Protein AF-A0A2D0HKF3-F1 (afdb_monomer)

Sequence (85 aa):
MAANLSEANLSRANLSYAKLRLARFIGTNLECANVTDADIVCAIFENANLKGSYLSDFGYINNALFQNTIVGDGRIIVGPEIIHG

Structure (mmCIF, N/CA/C/O backbone):
data_AF-A0A2D0HKF3-F1
#
_entry.id   AF-A0A2D0HKF3-F1
#
loop_
_atom_site.group_PDB
_atom_site.id
_atom_site.type_symbol
_atom_site.label_atom_id
_atom_site.label_alt_id
_atom_site.label_comp_id
_atom_site.label_asym_id
_atom_site.label_entity_id
_atom_site.label_seq_id
_atom_site.pdbx_PDB_ins_code
_atom_site.Cartn_x
_atom_site.Cartn_y
_atom_site.Cartn_z
_atom_site.occupancy
_atom_site.B_iso_or_equiv
_atom_site.auth_seq_id
_atom_site.auth_comp_id
_atom_site.auth_asym_id
_atom_site.auth_atom_id
_atom_site.pdbx_PDB_model_num
ATOM 1 N N . MET A 1 1 ? 7.995 -8.937 -10.812 1.00 56.31 1 MET A N 1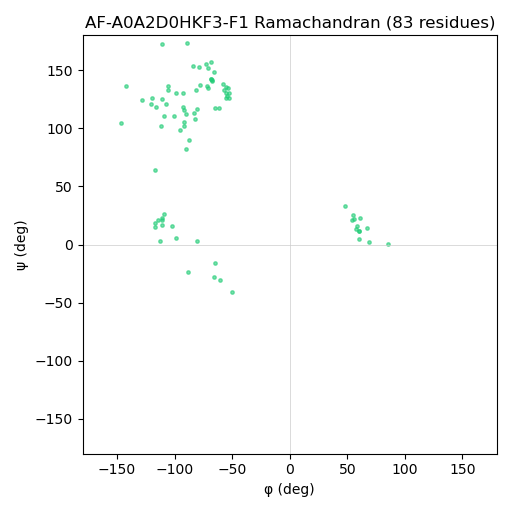
ATOM 2 C CA . MET A 1 1 ? 8.579 -7.586 -10.947 1.00 56.31 1 MET A CA 1
ATOM 3 C C . MET A 1 1 ? 7.949 -6.724 -9.867 1.00 56.31 1 MET A C 1
ATOM 5 O O . MET A 1 1 ? 6.744 -6.842 -9.691 1.00 56.31 1 MET A O 1
ATOM 9 N N . ALA A 1 2 ? 8.733 -5.967 -9.100 1.00 82.44 2 ALA A N 1
ATOM 10 C CA . ALA A 1 2 ? 8.199 -5.081 -8.064 1.00 82.44 2 ALA A CA 1
ATOM 11 C C . ALA A 1 2 ? 7.646 -3.799 -8.706 1.00 82.44 2 ALA A C 1
ATOM 13 O O . ALA A 1 2 ? 8.281 -3.252 -9.610 1.00 82.44 2 ALA A O 1
ATOM 14 N N . ALA A 1 3 ? 6.477 -3.330 -8.263 1.00 94.06 3 ALA A N 1
ATOM 15 C CA . ALA A 1 3 ? 5.916 -2.061 -8.722 1.00 94.06 3 ALA A CA 1
ATOM 16 C C . ALA A 1 3 ? 6.563 -0.892 -7.965 1.00 94.06 3 ALA A C 1
ATOM 18 O O . ALA A 1 3 ? 6.669 -0.924 -6.739 1.00 94.06 3 ALA A O 1
ATOM 19 N N . ASN A 1 4 ? 6.980 0.148 -8.685 1.00 97.00 4 ASN A N 1
ATOM 20 C CA . ASN A 1 4 ? 7.361 1.415 -8.071 1.00 97.00 4 ASN A CA 1
ATOM 21 C C . ASN A 1 4 ? 6.200 2.400 -8.225 1.00 97.00 4 ASN A C 1
ATOM 23 O O . ASN A 1 4 ? 5.900 2.822 -9.339 1.00 97.00 4 ASN A O 1
ATOM 27 N N . LEU A 1 5 ? 5.549 2.726 -7.111 1.00 97.38 5 LEU A N 1
ATO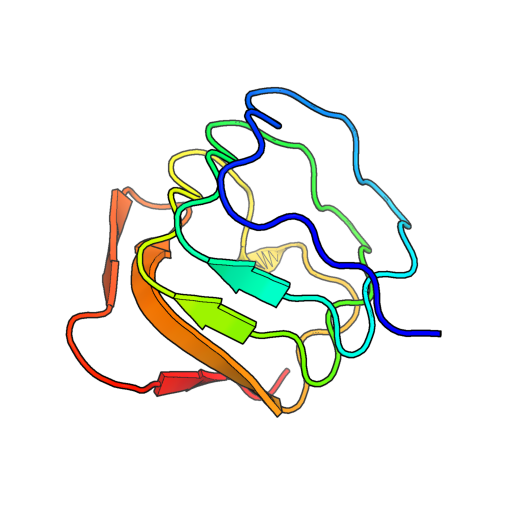M 28 C CA . LEU A 1 5 ? 4.406 3.638 -7.024 1.00 97.38 5 LEU A CA 1
ATOM 29 C C . LEU A 1 5 ? 4.746 4.870 -6.174 1.00 97.38 5 LEU A C 1
ATOM 31 O O . LEU A 1 5 ? 3.854 5.562 -5.683 1.00 97.38 5 LEU A O 1
ATOM 35 N N . SER A 1 6 ? 6.040 5.125 -5.981 1.00 98.06 6 SER A N 1
ATOM 36 C CA . SER A 1 6 ? 6.527 6.263 -5.206 1.00 98.06 6 SER A CA 1
ATOM 37 C C . SER A 1 6 ? 6.003 7.572 -5.794 1.00 98.06 6 SER A C 1
ATOM 39 O O . SER A 1 6 ? 5.935 7.719 -7.013 1.00 98.06 6 SER A O 1
ATOM 41 N N . GLU A 1 7 ? 5.592 8.485 -4.916 1.00 98.19 7 GLU A N 1
ATOM 42 C CA . GLU A 1 7 ? 5.039 9.813 -5.220 1.00 98.19 7 GLU A CA 1
ATOM 43 C C . GLU A 1 7 ? 3.749 9.802 -6.060 1.00 98.19 7 GLU A C 1
ATOM 45 O O . GLU A 1 7 ? 3.220 10.852 -6.425 1.00 98.19 7 GLU A O 1
ATOM 50 N N . ALA A 1 8 ? 3.190 8.623 -6.347 1.00 98.19 8 ALA A N 1
ATOM 51 C CA . ALA A 1 8 ? 1.943 8.524 -7.080 1.00 98.19 8 ALA A CA 1
ATOM 52 C C . ALA A 1 8 ? 0.770 9.051 -6.240 1.00 98.19 8 ALA A C 1
ATOM 54 O O . ALA A 1 8 ? 0.667 8.815 -5.032 1.00 98.19 8 ALA A O 1
ATOM 55 N N . ASN A 1 9 ? -0.169 9.719 -6.908 1.00 98.19 9 ASN A N 1
ATOM 56 C CA . ASN A 1 9 ? -1.473 10.007 -6.333 1.00 98.19 9 ASN A CA 1
ATOM 57 C C . ASN A 1 9 ? -2.451 8.887 -6.710 1.00 98.19 9 ASN A C 1
ATOM 59 O O . ASN A 1 9 ? -2.955 8.841 -7.829 1.00 98.19 9 ASN A O 1
ATOM 63 N N . LEU A 1 10 ? -2.704 7.995 -5.758 1.00 97.56 10 LEU A N 1
ATOM 64 C CA . LEU A 1 10 ? -3.656 6.887 -5.828 1.00 97.56 10 LEU A CA 1
ATOM 65 C C . LEU A 1 10 ? -4.846 7.120 -4.882 1.00 97.56 10 LEU A C 1
ATOM 67 O O . LEU A 1 10 ? -5.516 6.170 -4.475 1.00 97.56 10 LEU A O 1
ATOM 71 N N . SER A 1 11 ? -5.116 8.37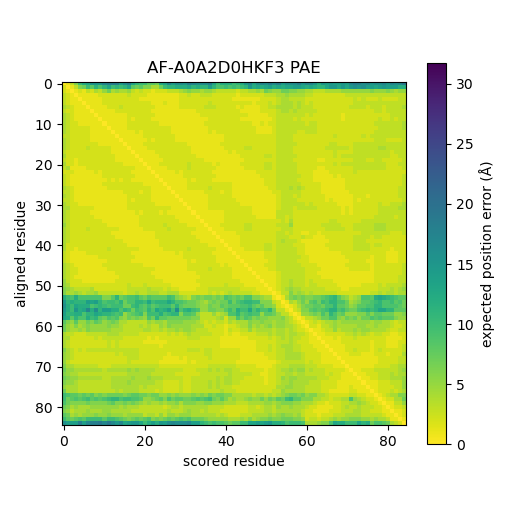7 -4.512 1.00 97.69 11 SER A N 1
ATOM 72 C CA . SER A 1 11 ? -6.265 8.704 -3.668 1.00 97.69 11 SER A CA 1
ATOM 73 C C . SER A 1 11 ? -7.559 8.206 -4.314 1.00 97.69 11 SER A C 1
ATOM 75 O O . SER A 1 11 ? -7.789 8.389 -5.511 1.00 97.69 11 SER A O 1
ATOM 77 N N . ARG A 1 12 ? -8.396 7.534 -3.516 1.00 96.88 12 ARG A N 1
ATOM 78 C CA . ARG A 1 12 ? -9.658 6.902 -3.944 1.00 96.88 12 ARG A CA 1
ATOM 79 C C . ARG A 1 12 ? -9.511 5.856 -5.058 1.00 96.88 12 ARG A C 1
ATOM 81 O O . ARG A 1 12 ? -10.516 5.455 -5.644 1.00 96.88 12 ARG A O 1
ATOM 88 N N . ALA A 1 13 ? -8.293 5.406 -5.366 1.00 97.12 13 ALA A N 1
ATOM 89 C CA . ALA A 1 13 ? -8.084 4.355 -6.348 1.00 97.12 13 ALA A CA 1
ATOM 90 C C . ALA A 1 13 ? -8.691 3.036 -5.857 1.00 97.12 13 ALA A C 1
ATOM 92 O O . ALA A 1 13 ? -8.700 2.740 -4.660 1.00 97.12 13 ALA A O 1
ATOM 93 N N . ASN A 1 14 ? -9.164 2.222 -6.799 1.00 95.88 14 ASN A N 1
ATOM 94 C CA . ASN A 1 14 ? -9.519 0.845 -6.507 1.00 95.88 14 ASN A CA 1
ATOM 95 C C . ASN A 1 14 ? -8.313 -0.067 -6.765 1.00 95.88 14 ASN A C 1
ATOM 97 O O . ASN A 1 14 ? -7.969 -0.333 -7.915 1.00 95.88 14 ASN A O 1
ATOM 101 N N . LEU A 1 15 ? -7.684 -0.528 -5.688 1.00 94.81 15 LEU A N 1
ATOM 102 C CA . LEU A 1 15 ? -6.578 -1.484 -5.674 1.00 94.81 15 LEU A CA 1
ATOM 103 C C . LEU A 1 15 ? -7.012 -2.831 -5.076 1.00 94.81 15 LEU A C 1
ATOM 105 O O . LEU A 1 15 ? -6.157 -3.637 -4.705 1.00 94.81 15 LEU A O 1
ATOM 109 N N . SER A 1 16 ? -8.322 -3.093 -4.982 1.00 94.25 16 SER A N 1
ATOM 110 C CA . SER A 1 16 ? -8.824 -4.366 -4.472 1.00 94.25 16 SER A CA 1
ATOM 111 C C . SER A 1 16 ? -8.236 -5.534 -5.266 1.00 94.25 16 SER A C 1
ATOM 113 O O . SER A 1 16 ? -8.212 -5.470 -6.500 1.00 94.25 16 SER A O 1
ATOM 115 N N . TYR A 1 17 ? -7.784 -6.590 -4.586 1.00 94.00 17 TYR A N 1
ATOM 116 C CA . TYR A 1 17 ? -7.145 -7.771 -5.196 1.00 94.00 17 TYR A CA 1
ATOM 117 C C . TYR A 1 17 ? -5.851 -7.495 -5.989 1.00 94.00 17 TYR A C 1
ATOM 119 O O . TYR A 1 17 ? -5.368 -8.364 -6.726 1.00 94.00 17 TYR A O 1
ATOM 127 N N . ALA A 1 18 ? -5.264 -6.299 -5.881 1.00 94.44 18 ALA A N 1
ATOM 128 C CA . ALA A 1 18 ? -4.046 -5.971 -6.608 1.00 94.44 18 ALA A CA 1
ATOM 129 C C . ALA A 1 18 ? -2.848 -6.794 -6.104 1.00 94.44 18 ALA A C 1
ATOM 131 O O . ALA A 1 18 ? -2.649 -6.993 -4.905 1.00 94.44 18 ALA A O 1
ATOM 132 N N . LYS A 1 19 ? -1.999 -7.236 -7.038 1.00 94.81 19 LYS A N 1
ATOM 133 C CA . LYS A 1 19 ? -0.741 -7.933 -6.736 1.00 94.81 19 LYS A CA 1
ATOM 134 C C . LYS A 1 19 ? 0.376 -6.909 -6.541 1.00 94.81 19 LYS A C 1
ATOM 136 O O . LYS A 1 19 ? 1.049 -6.536 -7.498 1.00 94.81 19 LYS A O 1
ATOM 141 N N . LEU A 1 20 ? 0.557 -6.460 -5.304 1.00 94.75 20 LEU A N 1
ATOM 142 C CA . LEU A 1 20 ? 1.468 -5.383 -4.896 1.00 94.75 20 LEU A CA 1
ATOM 143 C C . LEU A 1 20 ? 2.656 -5.900 -4.064 1.00 94.75 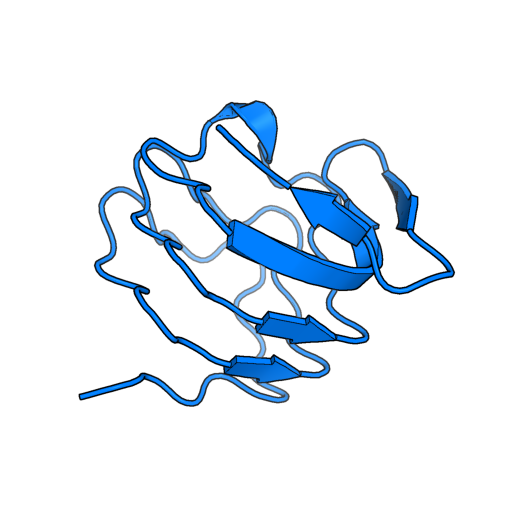20 LEU A C 1
ATOM 145 O O . LEU A 1 20 ? 3.309 -5.140 -3.349 1.00 94.75 20 LEU A O 1
ATOM 149 N N . ARG A 1 21 ? 2.973 -7.196 -4.180 1.00 95.25 21 ARG A N 1
ATOM 150 C CA . ARG A 1 21 ? 4.126 -7.816 -3.516 1.00 95.25 21 ARG A CA 1
ATOM 151 C C . ARG A 1 21 ? 5.402 -7.059 -3.853 1.00 95.25 21 ARG A C 1
ATOM 153 O O . ARG A 1 21 ? 5.667 -6.789 -5.028 1.00 95.25 21 ARG A O 1
ATOM 160 N N . LEU A 1 22 ? 6.220 -6.792 -2.836 1.00 96.69 22 LEU A N 1
ATOM 161 C CA . LEU A 1 22 ? 7.499 -6.082 -2.963 1.00 96.69 22 LEU A CA 1
ATOM 162 C C . LEU A 1 22 ? 7.373 -4.653 -3.529 1.00 96.69 22 LEU A C 1
ATOM 164 O O . LEU A 1 22 ? 8.382 -4.069 -3.926 1.00 96.69 22 LEU A O 1
ATOM 168 N N . ALA A 1 23 ? 6.162 -4.092 -3.625 1.00 97.31 23 ALA A N 1
ATOM 169 C CA . ALA A 1 23 ? 5.965 -2.761 -4.184 1.00 97.31 23 ALA A CA 1
ATOM 170 C C . ALA A 1 23 ? 6.501 -1.665 -3.251 1.00 97.31 23 ALA A C 1
ATOM 172 O O . ALA A 1 23 ? 6.545 -1.823 -2.029 1.00 97.31 23 ALA A O 1
ATOM 173 N N . ARG A 1 24 ? 6.903 -0.539 -3.847 1.00 98.12 24 ARG A N 1
ATOM 174 C CA . ARG A 1 24 ? 7.380 0.651 -3.130 1.00 98.12 24 ARG A CA 1
ATOM 175 C C . ARG A 1 24 ? 6.341 1.762 -3.208 1.00 98.12 24 ARG A C 1
ATOM 177 O O . ARG A 1 24 ? 6.020 2.216 -4.306 1.00 98.12 24 ARG A O 1
ATOM 184 N N . PHE A 1 25 ? 5.885 2.209 -2.043 1.00 97.62 25 PHE A N 1
ATOM 185 C CA . PHE A 1 25 ? 4.930 3.293 -1.831 1.00 97.62 25 PHE A CA 1
ATOM 186 C C . PHE A 1 25 ? 5.591 4.427 -1.045 1.00 97.62 25 PHE A C 1
ATOM 188 O O . PHE A 1 25 ? 5.249 4.690 0.107 1.00 97.62 25 PHE A O 1
ATOM 195 N N . ILE A 1 26 ? 6.605 5.058 -1.636 1.00 98.12 26 ILE A N 1
ATOM 196 C CA . ILE A 1 26 ? 7.361 6.118 -0.961 1.00 98.12 26 ILE A CA 1
ATOM 197 C C . ILE A 1 26 ? 6.721 7.458 -1.289 1.00 98.12 26 ILE A C 1
ATOM 199 O O . ILE A 1 26 ? 6.682 7.839 -2.453 1.00 98.12 26 ILE A O 1
ATOM 203 N N . GLY A 1 27 ? 6.182 8.160 -0.295 1.00 98.19 27 GLY A N 1
ATOM 204 C CA . GLY A 1 27 ? 5.466 9.421 -0.510 1.00 98.19 27 GLY A CA 1
ATOM 205 C C . GLY A 1 27 ? 4.150 9.269 -1.284 1.00 98.19 27 GLY A C 1
ATOM 206 O O . GLY A 1 27 ? 3.615 10.253 -1.787 1.00 98.19 27 GLY A O 1
ATOM 207 N N . THR A 1 28 ? 3.631 8.047 -1.436 1.00 98.44 28 THR A N 1
ATOM 208 C CA . THR A 1 28 ? 2.393 7.791 -2.181 1.00 98.44 28 THR A CA 1
ATOM 209 C C . THR A 1 28 ? 1.177 8.289 -1.404 1.00 98.44 28 THR A C 1
ATOM 211 O O . THR A 1 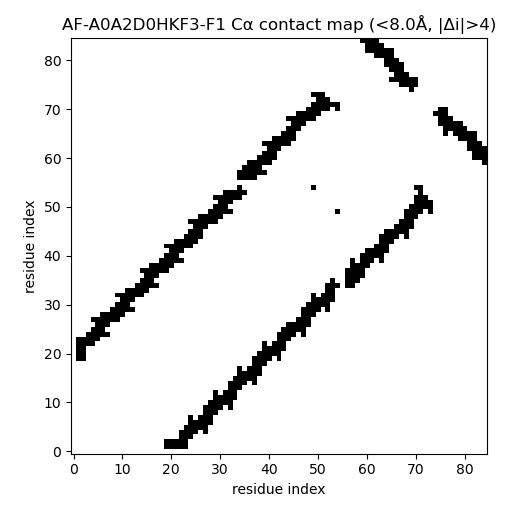28 ? 1.032 8.015 -0.209 1.00 98.44 28 THR A O 1
ATOM 214 N N . ASN A 1 29 ? 0.246 8.946 -2.098 1.00 98.38 29 ASN A N 1
ATOM 215 C CA . ASN A 1 29 ? -1.069 9.246 -1.543 1.00 98.38 29 ASN A CA 1
ATOM 216 C C . ASN A 1 29 ? -2.055 8.110 -1.858 1.00 98.38 29 ASN A C 1
ATOM 218 O O . ASN A 1 29 ? -2.426 7.927 -3.011 1.00 98.38 29 ASN A O 1
ATOM 222 N N . LEU A 1 30 ? -2.490 7.373 -0.838 1.00 97.25 30 LEU A N 1
ATOM 223 C CA . LEU A 1 30 ? -3.491 6.298 -0.874 1.00 97.25 30 LEU A CA 1
ATOM 224 C C . LEU A 1 30 ? -4.753 6.678 -0.073 1.00 97.25 30 LEU A C 1
ATOM 226 O O . LEU A 1 30 ? -5.509 5.804 0.353 1.00 97.25 30 LEU A O 1
ATOM 230 N N . GLU A 1 31 ? -4.992 7.973 0.159 1.00 97.50 31 GLU A N 1
ATOM 231 C CA . GLU A 1 31 ? -6.135 8.439 0.944 1.00 97.50 31 GLU A CA 1
ATOM 232 C C . GLU A 1 31 ? -7.454 7.903 0.372 1.00 97.50 31 GLU A C 1
ATOM 234 O O . GLU A 1 31 ? -7.751 8.066 -0.816 1.00 97.50 31 GLU A O 1
ATOM 239 N N . CYS A 1 32 ? -8.249 7.255 1.227 1.00 95.94 32 CYS A N 1
ATOM 240 C CA . CYS A 1 32 ? -9.515 6.609 0.874 1.00 95.94 32 CYS A CA 1
ATOM 241 C C . CYS A 1 32 ? -9.419 5.585 -0.277 1.00 95.94 32 CYS A C 1
ATOM 243 O O . CYS A 1 32 ? -10.426 5.318 -0.937 1.00 95.94 32 CYS A O 1
ATOM 245 N N . ALA A 1 33 ? -8.234 5.037 -0.568 1.00 95.94 33 ALA A N 1
ATOM 246 C CA . ALA A 1 33 ? -8.088 3.967 -1.549 1.00 95.94 33 ALA A CA 1
ATOM 247 C C . ALA A 1 33 ? -8.736 2.671 -1.038 1.00 95.94 33 ALA A C 1
ATOM 249 O O . ALA A 1 33 ? -8.643 2.333 0.145 1.00 95.94 33 ALA A O 1
ATOM 250 N N . ASN A 1 34 ? -9.362 1.923 -1.946 1.00 94.62 34 ASN A N 1
ATOM 251 C CA . ASN A 1 34 ? -9.810 0.569 -1.654 1.00 94.62 34 ASN A CA 1
ATOM 252 C C . ASN A 1 34 ? -8.627 -0.388 -1.835 1.00 94.62 34 ASN A C 1
ATOM 254 O O . ASN A 1 34 ? -8.156 -0.571 -2.955 1.00 94.62 34 ASN A O 1
ATOM 258 N N . VAL A 1 35 ? -8.161 -0.985 -0.741 1.00 93.31 35 VAL A N 1
ATOM 259 C CA . VAL A 1 35 ? -7.055 -1.955 -0.713 1.00 93.31 35 VAL A CA 1
ATOM 260 C C . VAL A 1 35 ? -7.497 -3.338 -0.221 1.00 93.31 35 VAL A C 1
ATOM 262 O O . VAL A 1 35 ? -6.655 -4.172 0.110 1.00 93.31 35 VAL A O 1
ATOM 265 N N . THR A 1 36 ? -8.808 -3.595 -0.191 1.00 92.81 36 THR A N 1
ATOM 266 C CA . THR A 1 36 ? -9.376 -4.873 0.249 1.00 92.81 36 THR A CA 1
ATOM 267 C C . THR A 1 36 ? -8.791 -6.034 -0.556 1.00 92.81 36 THR A C 1
ATOM 269 O O . THR A 1 36 ? -8.739 -5.992 -1.787 1.00 92.81 36 THR A O 1
ATOM 272 N N . ASP A 1 37 ? -8.326 -7.071 0.137 1.00 93.06 37 ASP A N 1
ATOM 273 C CA . ASP A 1 37 ? -7.708 -8.269 -0.440 1.00 93.06 37 ASP A CA 1
ATOM 274 C C . ASP A 1 37 ? -6.462 -8.006 -1.312 1.00 93.06 37 ASP A C 1
ATOM 276 O O . ASP A 1 37 ? -6.020 -8.880 -2.061 1.00 93.06 37 ASP A O 1
ATOM 280 N N . ALA A 1 38 ? -5.853 -6.817 -1.231 1.00 94.06 38 ALA A N 1
ATOM 281 C CA . ALA A 1 38 ? -4.587 -6.561 -1.907 1.00 94.06 38 ALA A CA 1
ATOM 282 C C . ALA A 1 38 ? -3.453 -7.389 -1.277 1.00 94.06 38 ALA A C 1
ATOM 284 O O . ALA A 1 38 ? -3.363 -7.551 -0.057 1.00 94.06 38 ALA A O 1
ATOM 285 N N . ASP A 1 39 ? -2.559 -7.891 -2.127 1.00 94.19 39 ASP A N 1
ATOM 286 C CA . ASP A 1 39 ? -1.374 -8.634 -1.708 1.00 94.19 39 ASP A CA 1
ATOM 287 C C . ASP A 1 39 ? -0.183 -7.683 -1.619 1.00 94.19 39 ASP A C 1
ATOM 289 O O . ASP A 1 39 ? 0.432 -7.360 -2.637 1.00 94.19 39 ASP A O 1
ATOM 293 N N . ILE A 1 40 ? 0.126 -7.226 -0.407 1.00 94.44 40 ILE A N 1
ATOM 294 C CA . ILE A 1 40 ? 1.215 -6.284 -0.115 1.00 94.44 40 ILE A CA 1
ATOM 295 C C . ILE A 1 40 ? 2.374 -6.968 0.624 1.00 94.44 40 ILE A C 1
ATOM 297 O O . ILE A 1 40 ? 3.129 -6.316 1.345 1.00 94.44 40 ILE A O 1
ATOM 301 N N . VAL A 1 41 ? 2.547 -8.285 0.452 1.00 94.75 41 VAL A N 1
ATOM 302 C CA . VAL A 1 41 ? 3.642 -9.030 1.092 1.00 94.75 41 VAL A CA 1
ATOM 303 C C . VAL A 1 41 ? 4.993 -8.395 0.758 1.00 94.75 41 VAL A C 1
ATOM 305 O O . VAL A 1 41 ? 5.329 -8.194 -0.416 1.00 94.75 41 VAL A O 1
ATOM 308 N N . CYS A 1 42 ? 5.777 -8.109 1.798 1.00 95.75 42 CYS A N 1
ATOM 309 C CA . CYS A 1 42 ? 7.067 -7.421 1.710 1.00 95.75 42 CYS A CA 1
ATOM 310 C C . CYS A 1 42 ? 7.017 -6.040 1.016 1.00 95.75 42 CYS A C 1
ATOM 312 O O . CYS A 1 42 ? 8.036 -5.592 0.485 1.00 95.75 42 CYS A O 1
ATOM 314 N N . ALA A 1 43 ? 5.857 -5.378 0.954 1.00 96.19 43 ALA A N 1
ATOM 315 C CA . ALA A 1 43 ? 5.757 -4.017 0.433 1.00 96.19 43 ALA A CA 1
ATOM 316 C C . ALA A 1 43 ? 6.360 -2.998 1.412 1.00 96.19 43 ALA A C 1
ATOM 318 O O . ALA A 1 43 ? 6.423 -3.230 2.620 1.00 96.19 43 ALA A O 1
ATOM 319 N N . ILE A 1 44 ? 6.795 -1.859 0.876 1.00 97.06 44 ILE A N 1
ATOM 320 C CA . ILE A 1 44 ? 7.390 -0.764 1.647 1.00 97.06 44 ILE A CA 1
ATOM 321 C C . ILE A 1 44 ? 6.493 0.462 1.528 1.00 97.06 44 ILE A C 1
ATOM 323 O O . ILE A 1 44 ? 6.335 0.999 0.431 1.00 97.06 44 ILE A O 1
ATOM 327 N N . PHE A 1 45 ? 5.964 0.921 2.657 1.00 96.88 45 PHE A N 1
ATOM 328 C CA . PHE A 1 45 ? 5.248 2.180 2.813 1.00 96.88 45 PHE A CA 1
ATOM 329 C C . PHE A 1 45 ? 6.121 3.133 3.623 1.00 96.88 45 PHE A C 1
ATOM 331 O O . PHE A 1 45 ? 6.356 2.926 4.813 1.00 96.88 45 PHE A O 1
ATOM 338 N N . GLU A 1 46 ? 6.628 4.171 2.969 1.00 97.75 46 GLU A N 1
ATOM 339 C CA . GLU A 1 46 ? 7.480 5.169 3.611 1.00 97.75 46 GLU A CA 1
ATOM 340 C C . GLU A 1 46 ? 6.927 6.554 3.305 1.00 97.75 46 GLU A C 1
ATOM 342 O O . GLU A 1 46 ? 6.748 6.902 2.141 1.00 97.75 46 GLU A O 1
ATOM 347 N N . ASN A 1 47 ? 6.633 7.356 4.327 1.00 97.62 47 ASN A N 1
ATOM 348 C CA . ASN A 1 47 ? 5.992 8.665 4.149 1.00 97.62 47 ASN A CA 1
ATOM 349 C C . ASN A 1 47 ? 4.664 8.581 3.357 1.00 97.62 47 ASN A C 1
ATOM 351 O O . ASN A 1 47 ? 4.274 9.536 2.686 1.00 97.62 47 ASN A O 1
ATOM 355 N N . ALA A 1 48 ? 3.988 7.428 3.382 1.00 97.69 48 ALA A N 1
ATOM 356 C CA . ALA A 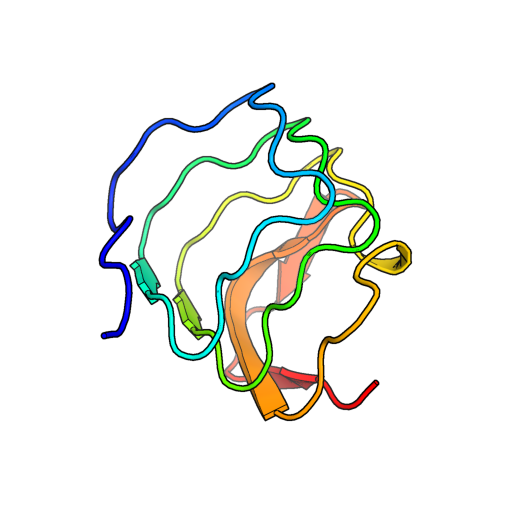1 48 ? 2.748 7.205 2.647 1.00 97.69 48 ALA A CA 1
ATOM 357 C C . ALA A 1 48 ? 1.533 7.727 3.426 1.00 97.69 48 ALA A C 1
ATOM 359 O O . ALA A 1 48 ? 1.523 7.759 4.660 1.00 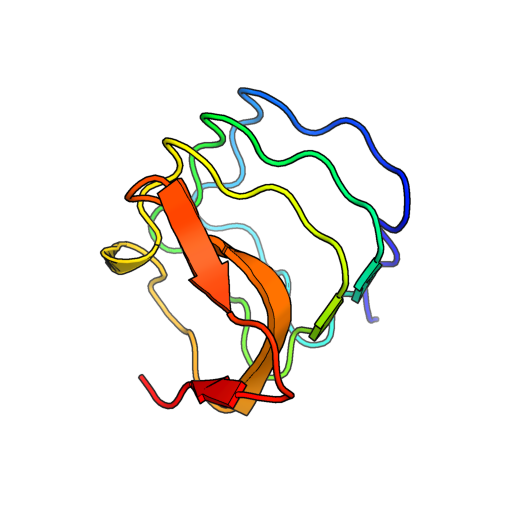97.69 48 ALA A O 1
ATOM 360 N N . ASN A 1 49 ? 0.472 8.088 2.703 1.00 97.94 49 ASN A N 1
ATOM 361 C CA . ASN A 1 49 ? -0.804 8.472 3.299 1.00 97.94 49 ASN A CA 1
ATOM 362 C C . ASN A 1 49 ? -1.885 7.430 3.000 1.00 97.94 49 ASN A C 1
ATOM 364 O O . ASN A 1 49 ? -2.446 7.437 1.913 1.00 97.94 49 ASN A O 1
ATOM 368 N N . LEU A 1 50 ? -2.204 6.570 3.964 1.00 95.50 50 LEU A N 1
ATOM 369 C CA . LEU A 1 50 ? -3.282 5.579 3.903 1.00 95.50 50 LEU A CA 1
ATOM 370 C C . LEU A 1 50 ? -4.528 6.022 4.688 1.00 95.50 50 LEU A C 1
ATOM 372 O O . LEU A 1 50 ? -5.387 5.190 4.982 1.00 95.50 50 LEU A O 1
ATOM 376 N N . LYS A 1 51 ? -4.660 7.307 5.041 1.00 96.44 51 LYS A N 1
ATOM 377 C CA . LYS A 1 51 ? -5.808 7.819 5.803 1.00 96.44 51 LYS A CA 1
ATOM 378 C C . LYS A 1 51 ? -7.130 7.427 5.145 1.00 96.44 51 LYS A C 1
ATOM 380 O O . LYS A 1 51 ? -7.327 7.636 3.950 1.00 96.44 51 LYS A O 1
ATOM 385 N N . GLY A 1 52 ? -8.049 6.868 5.925 1.00 94.38 52 GLY A N 1
ATOM 386 C CA . GLY A 1 52 ? -9.355 6.431 5.431 1.00 94.38 52 GLY A CA 1
ATOM 387 C C . GLY A 1 52 ? -9.313 5.228 4.484 1.00 94.38 52 GLY A C 1
ATOM 388 O O . GLY A 1 52 ? -10.365 4.833 3.991 1.00 94.38 52 GLY A O 1
ATOM 389 N N . SER A 1 53 ? -8.141 4.643 4.215 1.00 90.94 53 SER A N 1
ATOM 390 C CA . SER A 1 53 ? -8.065 3.302 3.635 1.00 90.94 53 SER A CA 1
ATOM 391 C C . SER A 1 53 ? -8.296 2.257 4.728 1.00 90.94 53 SER A C 1
ATOM 393 O O . SER A 1 53 ? -8.012 2.485 5.908 1.00 90.94 53 SER A O 1
ATOM 395 N N . TYR A 1 54 ? -8.801 1.095 4.343 1.00 78.81 54 TYR A N 1
ATOM 396 C CA . TYR A 1 54 ? -9.083 0.016 5.278 1.00 78.81 54 TYR A CA 1
ATOM 397 C C . TYR A 1 54 ? -7.853 -0.887 5.417 1.00 78.81 54 TYR A C 1
ATOM 399 O O . TYR A 1 54 ? -7.738 -1.914 4.760 1.00 78.81 54 TYR A O 1
ATOM 407 N N . LEU A 1 55 ? -6.900 -0.476 6.263 1.00 70.94 55 LEU A N 1
ATOM 408 C CA . LEU A 1 55 ? -5.643 -1.210 6.492 1.00 70.94 55 LEU A CA 1
ATOM 409 C C . LEU A 1 55 ? -5.876 -2.633 7.043 1.00 70.94 55 LEU A C 1
ATOM 411 O O . LEU A 1 55 ? -5.097 -3.537 6.773 1.00 70.94 55 LEU A O 1
ATOM 415 N N . SER A 1 56 ? -6.953 -2.846 7.801 1.00 69.00 56 SER A N 1
ATOM 416 C CA . SER A 1 56 ? -7.367 -4.173 8.282 1.00 69.00 56 SER A CA 1
ATOM 417 C C . SER A 1 56 ? -7.777 -5.132 7.166 1.00 69.00 56 SER A C 1
ATOM 419 O O . SER A 1 56 ? -7.860 -6.332 7.403 1.00 69.00 56 SER A O 1
ATOM 421 N N . ASP A 1 57 ? -8.037 -4.611 5.968 1.00 74.75 57 ASP A N 1
ATOM 422 C CA . ASP A 1 57 ? -8.636 -5.370 4.875 1.00 74.75 57 ASP A CA 1
ATOM 423 C C . ASP A 1 57 ? -7.578 -5.862 3.882 1.00 74.75 57 ASP A C 1
ATOM 425 O O . ASP A 1 57 ? -7.919 -6.436 2.848 1.00 74.75 57 ASP A O 1
ATOM 429 N N . PHE A 1 58 ? -6.288 -5.657 4.170 1.00 79.00 58 PHE A N 1
ATOM 430 C CA . PHE A 1 58 ? -5.235 -6.304 3.400 1.00 79.00 58 PHE A CA 1
ATOM 431 C C . PHE A 1 58 ? -5.370 -7.820 3.539 1.00 79.00 58 PHE A C 1
ATOM 433 O O . PHE A 1 58 ? -5.193 -8.375 4.621 1.00 79.00 58 PHE A O 1
ATOM 440 N N . GLY A 1 59 ? -5.620 -8.499 2.420 1.00 78.44 59 GLY A N 1
ATOM 441 C CA . GLY A 1 59 ? -5.699 -9.960 2.401 1.00 78.44 59 GLY A CA 1
ATOM 442 C C . GLY A 1 59 ? -4.356 -10.616 2.729 1.00 78.44 59 GLY A C 1
ATOM 443 O O . GLY A 1 59 ? -4.321 -11.722 3.265 1.00 78.44 59 GLY A O 1
ATOM 444 N N . TYR A 1 60 ? -3.241 -9.932 2.430 1.00 85.69 60 TYR A N 1
ATOM 445 C CA . TYR A 1 60 ? -1.889 -10.429 2.691 1.00 85.69 60 TYR A CA 1
ATOM 446 C C . TYR A 1 60 ? -0.916 -9.287 3.041 1.00 85.69 60 TYR A C 1
ATOM 448 O O . TYR A 1 60 ? -0.451 -8.575 2.151 1.00 85.69 60 TYR A O 1
ATOM 456 N N . ILE A 1 61 ? -0.561 -9.142 4.326 1.00 87.81 61 ILE A N 1
ATOM 457 C CA . ILE A 1 61 ? 0.313 -8.061 4.848 1.00 87.81 61 ILE A CA 1
ATOM 458 C C . ILE A 1 61 ? 1.684 -8.530 5.373 1.00 87.81 61 ILE A C 1
ATOM 460 O O . ILE A 1 61 ? 2.492 -7.735 5.836 1.00 87.81 61 ILE A O 1
ATOM 464 N N . ASN A 1 62 ? 2.001 -9.821 5.265 1.00 92.44 62 ASN A N 1
ATOM 465 C CA . ASN A 1 62 ? 3.222 -10.388 5.844 1.00 92.44 62 ASN A CA 1
ATOM 466 C C . ASN A 1 62 ? 4.512 -9.648 5.441 1.00 92.44 62 ASN A C 1
ATOM 468 O O . ASN A 1 62 ? 4.825 -9.524 4.254 1.00 92.44 62 ASN A O 1
ATOM 472 N N . ASN A 1 63 ? 5.289 -9.236 6.449 1.00 94.31 63 ASN A N 1
ATOM 473 C CA . ASN A 1 63 ? 6.564 -8.524 6.317 1.00 94.31 63 ASN A CA 1
ATOM 474 C C . ASN A 1 63 ? 6.457 -7.167 5.602 1.00 94.31 63 ASN A C 1
ATOM 476 O O . ASN A 1 63 ? 7.450 -6.696 5.043 1.00 94.31 63 ASN A O 1
ATOM 480 N N . ALA A 1 64 ? 5.278 -6.545 5.576 1.00 94.19 64 ALA A N 1
ATOM 481 C CA . ALA A 1 64 ? 5.144 -5.188 5.067 1.00 94.19 64 ALA A CA 1
ATOM 482 C C . ALA A 1 64 ? 5.783 -4.196 6.048 1.00 94.19 64 ALA A C 1
ATOM 484 O O . ALA A 1 64 ? 5.573 -4.281 7.258 1.00 94.19 64 ALA A O 1
ATOM 485 N N . LEU A 1 65 ? 6.568 -3.259 5.520 1.00 95.44 65 LEU A N 1
ATOM 486 C CA . LEU A 1 65 ? 7.222 -2.214 6.300 1.00 95.44 65 LEU A CA 1
ATOM 487 C C . LEU A 1 65 ? 6.416 -0.921 6.206 1.00 95.44 65 LEU A C 1
ATOM 489 O O . LEU A 1 65 ? 6.127 -0.457 5.104 1.00 95.44 65 LEU A O 1
ATOM 493 N N . PHE A 1 66 ? 6.138 -0.316 7.354 1.00 95.12 66 PHE A N 1
ATOM 494 C CA . PHE A 1 66 ? 5.519 0.995 7.478 1.00 95.12 66 PHE A CA 1
ATOM 495 C C . PHE A 1 66 ? 6.468 1.924 8.226 1.00 95.12 66 PHE A C 1
ATOM 497 O O . PHE A 1 66 ? 6.922 1.607 9.319 1.00 95.12 66 PHE A O 1
ATOM 504 N N . GLN A 1 67 ? 6.779 3.076 7.645 1.00 96.25 67 GLN A N 1
ATOM 505 C CA . GLN A 1 67 ? 7.598 4.102 8.282 1.00 96.25 67 GLN A CA 1
ATOM 506 C C . GLN A 1 67 ? 7.060 5.483 7.931 1.00 96.25 67 GLN A C 1
ATOM 508 O O . GLN A 1 67 ? 6.712 5.744 6.778 1.00 96.25 67 GLN A O 1
ATOM 513 N N . ASN A 1 68 ? 6.976 6.374 8.918 1.00 97.00 68 ASN A N 1
ATOM 514 C CA . ASN A 1 68 ? 6.414 7.722 8.766 1.00 97.00 68 ASN A CA 1
ATOM 515 C C . ASN A 1 68 ? 5.062 7.733 8.033 1.00 97.00 68 ASN A C 1
ATOM 517 O O . ASN A 1 68 ? 4.772 8.628 7.244 1.00 97.00 68 ASN A O 1
ATOM 521 N N . THR A 1 69 ? 4.259 6.691 8.227 1.00 96.06 69 THR A N 1
ATOM 522 C CA . THR A 1 69 ? 3.084 6.421 7.399 1.00 96.06 69 THR A CA 1
ATOM 523 C C . THR A 1 69 ? 1.815 6.751 8.166 1.00 96.06 69 THR A C 1
ATOM 525 O O . THR A 1 69 ? 1.664 6.349 9.320 1.00 96.06 69 THR A O 1
ATOM 528 N N . ILE A 1 70 ? 0.893 7.474 7.527 1.00 96.00 70 ILE A N 1
ATOM 529 C CA . ILE A 1 70 ? -0.452 7.701 8.067 1.00 96.00 70 ILE A CA 1
ATOM 530 C C . ILE A 1 70 ? -1.273 6.451 7.763 1.00 96.00 70 ILE A C 1
ATOM 532 O O . ILE A 1 70 ? -1.466 6.140 6.594 1.00 96.00 70 ILE A O 1
ATOM 536 N N . VAL A 1 71 ? -1.745 5.731 8.777 1.00 92.19 71 VAL A N 1
ATOM 537 C CA . VAL A 1 71 ? -2.559 4.517 8.611 1.00 92.19 71 VAL A CA 1
ATOM 538 C C . VAL A 1 71 ? -4.058 4.838 8.535 1.00 92.19 71 VAL A C 1
ATOM 540 O O . VAL A 1 71 ? -4.473 5.987 8.690 1.00 92.19 71 VAL A O 1
ATOM 543 N N . GLY A 1 72 ? -4.879 3.821 8.254 1.00 90.88 72 GLY A N 1
ATOM 544 C CA . GLY A 1 72 ? -6.310 3.952 7.947 1.00 90.88 72 GLY A CA 1
ATOM 545 C C . GLY A 1 72 ? -7.127 4.788 8.932 1.00 90.88 72 GLY A C 1
ATOM 546 O O . GLY A 1 72 ? -7.934 5.622 8.523 1.00 90.88 72 GLY A O 1
ATOM 547 N N . ASP A 1 73 ? -6.866 4.630 10.227 1.00 91.12 73 ASP A N 1
ATOM 548 C CA . ASP A 1 73 ? -7.537 5.366 11.306 1.00 91.12 73 ASP A CA 1
ATOM 549 C C . ASP A 1 73 ? -6.987 6.791 11.535 1.00 91.12 73 ASP A C 1
ATOM 551 O O . ASP A 1 73 ? -7.435 7.501 12.436 1.00 91.12 73 ASP A O 1
ATOM 555 N N . GLY A 1 74 ? -6.027 7.227 10.716 1.00 91.56 74 GLY A N 1
ATOM 556 C CA . GLY A 1 74 ? -5.384 8.535 10.789 1.00 91.56 74 GLY A CA 1
ATOM 557 C C . GLY A 1 74 ? -4.211 8.619 11.766 1.00 91.56 74 GLY A C 1
ATOM 558 O O . GLY A 1 74 ? -3.615 9.692 11.880 1.00 91.56 74 GLY A O 1
ATOM 559 N N . ARG A 1 75 ? -3.851 7.532 12.461 1.00 93.75 75 ARG A N 1
ATOM 560 C CA . ARG A 1 75 ? -2.629 7.484 13.277 1.00 93.75 75 ARG A CA 1
ATOM 561 C C . ARG A 1 75 ? -1.390 7.509 12.387 1.00 93.75 75 ARG A C 1
ATOM 563 O O . ARG A 1 75 ? -1.440 7.136 11.219 1.00 93.75 75 ARG A O 1
ATOM 570 N N . ILE A 1 76 ? -0.270 7.943 12.954 1.00 93.50 76 ILE A N 1
ATOM 571 C CA . ILE A 1 76 ? 1.021 7.976 12.265 1.00 93.50 76 ILE A CA 1
ATOM 572 C C . ILE A 1 76 ? 1.934 6.934 12.897 1.00 93.50 76 ILE A C 1
ATOM 574 O O . ILE A 1 76 ? 2.181 6.974 14.102 1.00 93.50 76 ILE A O 1
ATOM 578 N N . ILE A 1 77 ? 2.471 6.046 12.069 1.00 93.69 77 ILE A N 1
ATOM 579 C CA . ILE A 1 77 ? 3.586 5.173 12.424 1.00 93.69 77 ILE A CA 1
ATOM 580 C C . ILE A 1 77 ? 4.869 5.989 12.232 1.00 93.69 77 ILE A C 1
ATOM 582 O O . ILE A 1 77 ? 5.221 6.310 11.103 1.00 93.69 77 ILE A O 1
ATOM 586 N N . VAL A 1 78 ? 5.538 6.385 13.319 1.00 90.44 78 VAL A N 1
ATOM 587 C CA . VAL A 1 78 ? 6.693 7.318 13.293 1.00 90.44 78 VAL A CA 1
ATOM 588 C C . VAL A 1 78 ? 8.039 6.600 13.098 1.00 90.44 78 VAL A C 1
ATOM 590 O O . VAL A 1 78 ? 9.006 7.196 12.639 1.00 90.44 78 VAL A O 1
ATOM 593 N N . GLY A 1 79 ? 8.133 5.318 13.446 1.00 87.94 79 GLY A N 1
ATOM 594 C CA . GLY A 1 79 ? 9.340 4.504 13.268 1.00 87.94 79 GLY A CA 1
ATOM 595 C C . GLY A 1 79 ? 9.145 3.426 12.204 1.00 87.94 79 GLY A C 1
ATOM 596 O O . GLY A 1 79 ? 8.028 3.251 11.733 1.00 87.94 79 GLY A O 1
ATOM 597 N N . PRO A 1 80 ? 10.199 2.694 11.814 1.00 90.88 80 PRO A N 1
ATOM 598 C CA . PRO A 1 80 ? 10.022 1.490 11.018 1.00 90.88 80 PRO A CA 1
ATOM 599 C C . PRO A 1 80 ? 9.255 0.443 11.836 1.00 90.88 80 PRO A C 1
ATOM 601 O O . PRO A 1 80 ? 9.734 -0.028 12.867 1.00 90.88 80 PRO A O 1
ATOM 604 N N . GLU A 1 81 ? 8.074 0.077 11.362 1.00 93.94 81 GLU A N 1
ATOM 605 C CA . GLU A 1 81 ? 7.228 -0.966 11.926 1.00 93.94 81 GLU A CA 1
ATOM 606 C C . GLU A 1 81 ? 6.996 -2.037 10.862 1.00 93.94 81 GLU A C 1
ATOM 608 O O . GLU A 1 81 ? 6.510 -1.754 9.765 1.00 93.94 81 GLU A O 1
ATOM 613 N N . ILE A 1 82 ? 7.393 -3.272 11.168 1.00 91.56 82 ILE A N 1
ATOM 614 C CA . ILE A 1 82 ? 7.120 -4.419 10.305 1.00 91.56 82 ILE A CA 1
ATOM 615 C C . ILE A 1 82 ? 5.820 -5.040 10.787 1.00 91.56 82 ILE A C 1
ATOM 617 O O . ILE A 1 82 ? 5.737 -5.513 11.920 1.00 91.56 82 ILE A O 1
ATOM 621 N N . ILE A 1 83 ? 4.819 -5.049 9.915 1.00 87.06 83 ILE A N 1
ATOM 622 C CA . ILE A 1 83 ? 3.537 -5.675 10.201 1.00 87.06 83 ILE A CA 1
ATOM 623 C C . ILE A 1 83 ? 3.569 -7.113 9.683 1.00 87.06 83 ILE A C 1
ATOM 625 O O . ILE A 1 83 ? 3.950 -7.401 8.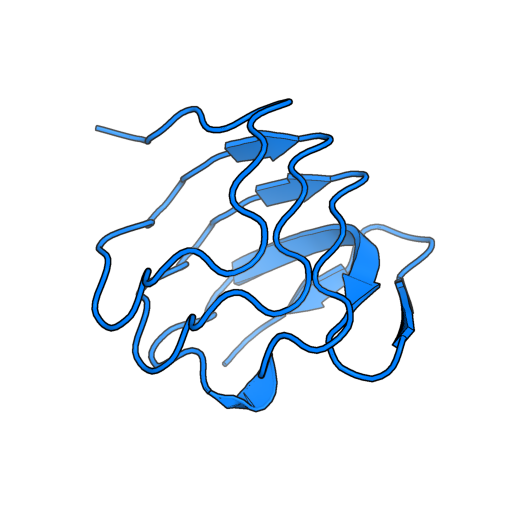543 1.00 87.06 83 ILE A O 1
ATOM 629 N N . HIS A 1 84 ? 3.171 -8.027 10.559 1.00 81.56 84 HIS A N 1
ATOM 630 C CA . HIS A 1 84 ? 2.911 -9.422 10.236 1.00 81.56 84 HIS A CA 1
ATOM 631 C C . HIS A 1 84 ? 1.393 -9.624 10.238 1.00 81.56 84 HIS A C 1
ATOM 633 O O . HIS A 1 84 ? 0.707 -9.057 11.090 1.00 81.56 84 HIS A O 1
ATOM 639 N N . GLY A 1 85 ? 0.889 -10.346 9.235 1.00 68.94 85 GLY A N 1
ATOM 640 C CA . GLY A 1 85 ? -0.540 -10.624 9.062 1.00 68.94 85 GLY A CA 1
ATOM 641 C C . GLY A 1 85 ? -0.943 -11.934 9.701 1.00 68.94 85 GLY A C 1
ATOM 642 O O . GLY A 1 85 ? -0.089 -12.849 9.712 1.00 68.94 85 GLY A O 1
#

Mean predicted aligned error: 3.09 Å

Radius of gyration: 10.86 Å; Cα contacts (8 Å, |Δi|>4): 268; chains: 1; bounding box: 20×21×24 Å

pLDDT: mean 92.5, std 7.7, range [56.31, 98.44]

Foldseek 3Di:
DAAECECPECDQPECACPAHDQYEHHCYEPHLYEQACYAHALYEHHCYEQALYDPVRHVHQAQYWHDQYQHHPRDGRHHTDGDHD

Secondary structure (DSSP, 8-state):
---B-TT-B-TT-B-TT-B-TT-EEES-B-TT-B-TT-B-TT-EEES-B-TTS-GGG-SB-TTEEEESEE-TTS-EE-S-EEE--

Solvent-accessible surface area (backbone atoms only — not comparable to full-atom values): 3967 Å² total; per-residue (Å²): 132,62,51,81,43,51,62,36,82,40,56,59,34,82,39,54,62,34,87,38,43,50,16,36,27,40,49,14,34,30,36,46,17,42,36,43,47,14,31,31,3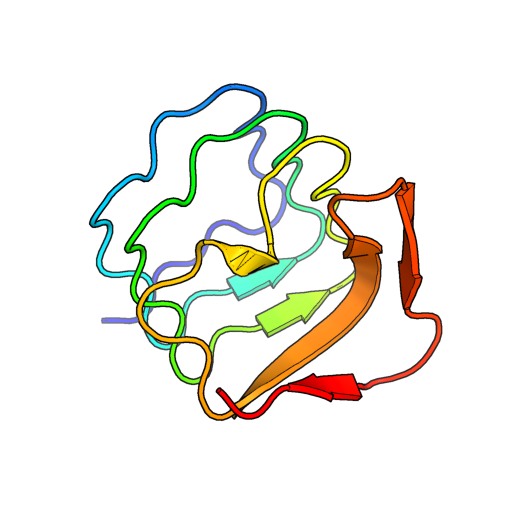5,48,14,40,32,34,52,18,32,27,33,62,16,54,67,88,37,40,66,32,35,43,59,18,36,35,22,50,19,28,36,26,91,61,51,70,41,78,52,86,42,74,42,74,105

Nearest PDB structures (foldseek):
  5dzb-assembly3_E  TM=9.422E-01  e=2.675E-04  synthetic construct
  4yei-assembly3_C  TM=8.151E-01  e=1.357E-04  synthetic construct
  5dns-assembly2_A  TM=8.889E-01  e=8.636E-04  synthetic construct
  2j8i-assembly2_B  TM=7.787E-01  e=3.026E-04  Nostoc punctiforme
  6uv7-assembly1_A  TM=8.382E-01  e=5.608E-04  Nostoc sp. PCC 7120 = FACHB-418